Protein AF-A0A7Y7CTR9-F1 (afdb_monomer_lite)

Structure (mmCIF, N/CA/C/O backbone):
data_AF-A0A7Y7CTR9-F1
#
_entry.id   AF-A0A7Y7CTR9-F1
#
loop_
_atom_site.group_PDB
_atom_site.id
_atom_site.type_symbol
_atom_site.label_atom_id
_atom_site.label_alt_id
_atom_site.label_comp_id
_atom_site.label_asym_id
_atom_site.label_entity_id
_atom_site.label_seq_id
_atom_site.pdbx_PDB_ins_co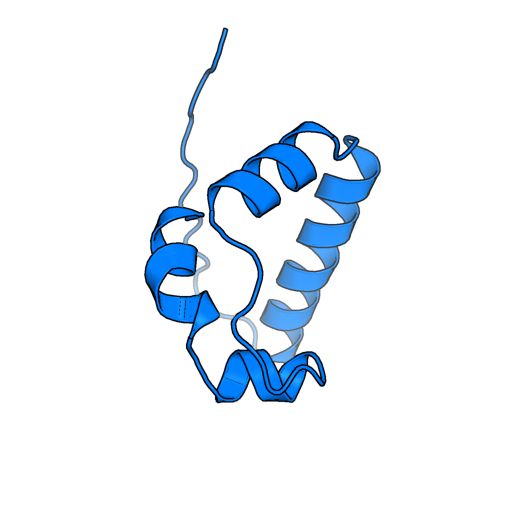de
_atom_site.Cartn_x
_atom_site.Cartn_y
_atom_site.Cartn_z
_atom_site.occupancy
_atom_site.B_iso_or_equiv
_atom_site.auth_seq_id
_atom_site.auth_comp_id
_atom_site.auth_asym_id
_atom_site.auth_atom_id
_atom_site.pdbx_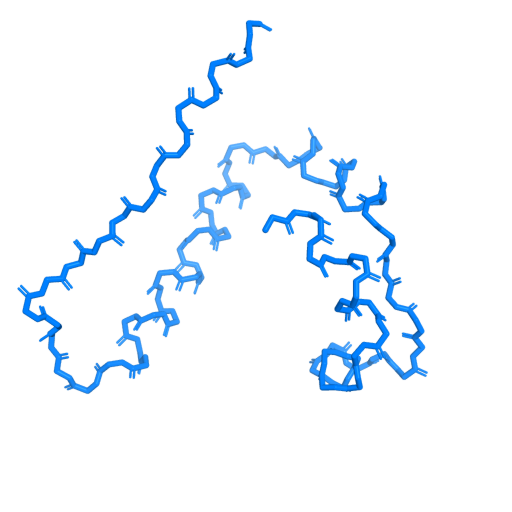PDB_model_num
ATOM 1 N N . ASP A 1 1 ? 8.194 -3.936 7.237 1.00 65.19 1 ASP A N 1
ATOM 2 C CA . ASP A 1 1 ? 9.348 -3.297 6.567 1.00 65.19 1 ASP A CA 1
ATOM 3 C C . ASP A 1 1 ? 9.549 -3.982 5.204 1.00 65.19 1 ASP A C 1
ATOM 5 O O . ASP A 1 1 ? 8.871 -4.961 4.904 1.00 65.19 1 ASP A O 1
ATOM 9 N N . LEU A 1 2 ? 10.412 -3.468 4.327 1.00 69.19 2 LEU A N 1
ATOM 10 C CA . LEU A 1 2 ? 10.783 -4.086 3.049 1.00 69.19 2 LEU A CA 1
ATOM 11 C C . LEU A 1 2 ? 11.283 -5.536 3.200 1.00 69.19 2 LEU A C 1
ATOM 13 O O . LEU A 1 2 ? 11.278 -6.310 2.234 1.00 69.19 2 LEU A O 1
ATOM 17 N N . ASN A 1 3 ? 11.708 -5.916 4.405 1.00 72.00 3 ASN A N 1
ATOM 18 C CA . ASN A 1 3 ? 12.018 -7.291 4.776 1.00 72.00 3 ASN A CA 1
ATOM 19 C C . ASN A 1 3 ? 10.809 -8.243 4.633 1.00 72.00 3 ASN A C 1
ATOM 21 O O . ASN A 1 3 ? 10.985 -9.356 4.135 1.00 72.00 3 ASN A O 1
ATOM 25 N N . ASP A 1 4 ? 9.585 -7.801 4.932 1.00 79.19 4 ASP A N 1
ATOM 26 C CA . ASP A 1 4 ? 8.353 -8.592 4.811 1.00 79.19 4 ASP A CA 1
ATOM 27 C C . ASP A 1 4 ? 8.065 -8.937 3.343 1.00 79.19 4 ASP A C 1
ATOM 29 O O . ASP A 1 4 ? 7.523 -9.997 3.015 1.00 79.19 4 ASP A O 1
ATOM 33 N N . HIS A 1 5 ? 8.514 -8.076 2.423 1.00 82.19 5 HIS A N 1
ATOM 34 C CA . HIS A 1 5 ? 8.362 -8.285 0.986 1.00 82.19 5 HIS A CA 1
ATOM 35 C C . HIS A 1 5 ? 9.157 -9.468 0.432 1.00 82.19 5 HIS A C 1
ATOM 37 O O . HIS A 1 5 ? 8.844 -9.946 -0.662 1.00 82.19 5 HIS A O 1
ATOM 43 N N . SER A 1 6 ? 10.129 -9.991 1.182 1.00 84.00 6 SER A N 1
ATOM 44 C CA . SER A 1 6 ? 10.783 -11.255 0.836 1.00 84.00 6 SER A CA 1
ATOM 45 C C . SER A 1 6 ? 9.791 -12.424 0.797 1.00 84.00 6 SER A C 1
ATOM 47 O O . SER A 1 6 ? 9.898 -13.270 -0.091 1.00 84.00 6 SER A O 1
ATOM 49 N N . HIS A 1 7 ? 8.789 -12.418 1.682 1.00 87.19 7 HIS A N 1
ATOM 50 C CA . HIS A 1 7 ? 7.736 -13.429 1.757 1.00 87.19 7 HIS A CA 1
ATOM 51 C C . HIS A 1 7 ? 6.476 -13.010 0.988 1.00 87.19 7 HIS A C 1
ATOM 53 O O . HIS A 1 7 ? 5.938 -13.797 0.211 1.00 87.19 7 HIS A O 1
ATOM 59 N N . LEU A 1 8 ? 6.033 -11.753 1.128 1.00 89.56 8 LEU A N 1
ATOM 60 C CA . LEU A 1 8 ? 4.777 -11.275 0.525 1.00 89.56 8 LEU A CA 1
ATOM 61 C C . LEU A 1 8 ? 4.769 -11.316 -1.008 1.00 89.56 8 LEU A C 1
ATOM 63 O O . LEU A 1 8 ? 3.707 -11.361 -1.623 1.00 89.56 8 LEU A O 1
ATOM 67 N N . ARG A 1 9 ? 5.937 -11.307 -1.658 1.00 92.50 9 ARG A N 1
ATOM 68 C CA . ARG A 1 9 ? 6.020 -11.356 -3.126 1.00 92.50 9 ARG A CA 1
ATOM 69 C C . ARG A 1 9 ? 5.508 -12.661 -3.743 1.00 92.50 9 ARG A C 1
ATOM 71 O O . ARG A 1 9 ? 5.191 -12.684 -4.935 1.00 92.50 9 ARG A O 1
ATOM 78 N N . ASP A 1 10 ? 5.453 -13.721 -2.943 1.00 94.12 10 ASP A N 1
ATOM 79 C CA . ASP A 1 10 ? 4.951 -15.041 -3.325 1.00 94.12 10 ASP A CA 1
ATOM 80 C C . ASP A 1 10 ? 3.523 -15.293 -2.815 1.00 94.12 10 ASP A C 1
ATOM 82 O O . ASP A 1 10 ? 2.949 -16.341 -3.098 1.00 94.12 10 ASP A O 1
ATOM 86 N N . ASP A 1 11 ? 2.928 -14.331 -2.103 1.00 94.56 11 ASP A N 1
ATOM 87 C CA . ASP A 1 11 ? 1.581 -14.452 -1.558 1.00 94.56 11 ASP A CA 1
ATOM 88 C C . ASP A 1 11 ? 0.513 -14.338 -2.659 1.00 94.56 11 ASP A C 1
ATOM 90 O O . ASP A 1 11 ? 0.452 -13.356 -3.408 1.00 94.56 11 ASP A O 1
ATOM 94 N N . PHE A 1 12 ? -0.359 -15.346 -2.751 1.00 94.56 12 PHE A N 1
ATOM 95 C CA . PHE A 1 12 ? -1.417 -15.389 -3.763 1.00 94.56 12 PHE A CA 1
ATOM 96 C C . PHE A 1 12 ? -2.485 -14.311 -3.559 1.00 94.56 12 PHE A C 1
ATOM 98 O O . PHE A 1 12 ? -3.070 -13.844 -4.537 1.00 94.56 12 PHE A O 1
ATOM 105 N N . GLY A 1 13 ? -2.738 -13.896 -2.316 1.00 93.44 13 GLY A N 1
ATOM 106 C CA . GLY A 1 13 ? -3.660 -12.808 -2.006 1.00 93.44 13 GLY A CA 1
ATOM 107 C C . GLY A 1 13 ? -3.148 -11.484 -2.564 1.00 93.44 13 GLY A C 1
ATOM 108 O O . GLY A 1 13 ? -3.872 -10.806 -3.292 1.00 93.44 13 GLY A O 1
ATOM 109 N N . MET A 1 14 ? -1.875 -11.166 -2.320 1.00 91.50 14 MET A N 1
ATOM 110 C CA . MET A 1 14 ? -1.215 -9.976 -2.865 1.00 91.50 14 MET A CA 1
ATOM 111 C C . MET A 1 14 ? -1.152 -10.004 -4.393 1.00 91.50 14 MET A C 1
ATOM 113 O O . MET A 1 14 ? -1.508 -9.023 -5.045 1.00 91.50 14 MET A O 1
ATOM 117 N N . GLN A 1 15 ? -0.768 -11.139 -4.977 1.00 95.12 15 GLN A N 1
ATOM 118 C CA . GLN A 1 15 ? -0.764 -11.354 -6.428 1.00 95.12 15 GLN A CA 1
ATOM 119 C C . GLN A 1 15 ? -2.148 -11.133 -7.051 1.00 95.12 15 GLN A C 1
ATOM 121 O O . GLN A 1 15 ? -2.280 -10.473 -8.086 1.00 95.12 15 GLN A O 1
ATOM 126 N N . THR A 1 16 ? -3.199 -11.620 -6.392 1.00 95.00 16 THR A N 1
ATOM 127 C CA . THR A 1 16 ? -4.585 -11.427 -6.830 1.00 95.00 16 THR A CA 1
ATOM 128 C C . THR A 1 16 ? -5.031 -9.980 -6.708 1.00 95.00 16 THR A C 1
ATOM 130 O O . THR A 1 16 ? -5.597 -9.442 -7.659 1.00 95.00 16 THR A O 1
ATOM 133 N N . ALA A 1 17 ? -4.727 -9.325 -5.588 1.00 92.25 17 ALA A N 1
ATOM 134 C CA . ALA A 1 17 ? -5.102 -7.938 -5.335 1.00 92.25 17 ALA A CA 1
ATOM 135 C C . ALA A 1 17 ? -4.551 -6.976 -6.399 1.00 92.25 17 ALA A C 1
ATOM 137 O O . ALA A 1 17 ? -5.229 -6.025 -6.782 1.00 92.25 17 ALA A O 1
ATOM 138 N N . VAL A 1 18 ? -3.350 -7.250 -6.919 1.00 92.75 18 VAL A N 1
ATOM 139 C CA . VAL A 1 18 ? -2.709 -6.434 -7.964 1.00 92.75 18 VAL A CA 1
ATOM 140 C C . VAL A 1 18 ? -2.898 -6.988 -9.381 1.00 92.75 18 VAL A C 1
ATOM 142 O O . VAL A 1 18 ? -2.271 -6.502 -10.322 1.00 92.75 18 VAL A O 1
ATOM 145 N N . ASN A 1 19 ? -3.755 -8.001 -9.554 1.00 95.50 19 ASN A N 1
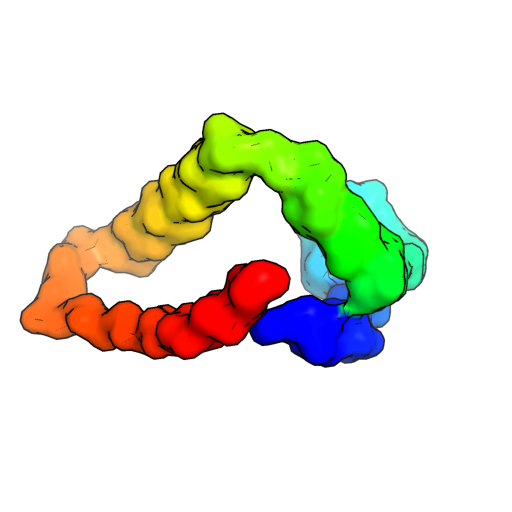ATOM 146 C CA . ASN A 1 19 ? -4.014 -8.678 -10.828 1.00 95.50 19 ASN A CA 1
ATOM 147 C C . ASN A 1 19 ? -2.727 -9.156 -11.541 1.00 95.50 19 ASN A C 1
ATOM 149 O O . ASN A 1 19 ? -2.537 -8.986 -12.751 1.00 95.50 19 ASN A O 1
ATOM 153 N N . ARG A 1 20 ? -1.802 -9.738 -10.770 1.00 93.75 20 ARG A N 1
ATOM 154 C CA . ARG A 1 20 ? -0.560 -10.348 -11.256 1.00 93.75 20 ARG A CA 1
ATOM 155 C C . ARG A 1 20 ? -0.396 -11.735 -10.659 1.00 93.75 20 ARG A C 1
ATOM 157 O O . ARG A 1 20 ? 0.124 -11.873 -9.564 1.00 93.75 20 ARG A O 1
ATOM 164 N N . MET A 1 21 ? -0.761 -12.763 -11.424 1.00 91.19 21 MET A N 1
ATOM 165 C CA . MET A 1 21 ? -0.610 -14.186 -11.060 1.00 91.19 21 MET A CA 1
ATOM 166 C C . MET A 1 21 ? 0.831 -14.694 -11.232 1.00 91.19 21 MET A C 1
ATOM 168 O O . MET A 1 21 ? 1.077 -15.774 -11.765 1.00 91.19 21 MET A O 1
ATOM 172 N N . THR A 1 22 ? 1.802 -13.867 -10.863 1.00 94.06 22 THR A N 1
ATOM 173 C CA . THR A 1 22 ? 3.234 -14.143 -10.973 1.00 94.06 22 THR A CA 1
ATOM 174 C C . THR A 1 22 ? 3.943 -13.550 -9.769 1.00 94.06 22 THR A C 1
ATOM 176 O O . THR A 1 22 ? 3.477 -12.559 -9.210 1.00 94.06 22 THR A O 1
ATOM 179 N N . ARG A 1 23 ? 5.119 -14.085 -9.431 1.00 94.06 23 ARG A N 1
ATOM 180 C CA . ARG A 1 23 ? 5.981 -13.542 -8.372 1.00 94.06 23 ARG A CA 1
ATOM 181 C C . ARG A 1 23 ? 6.170 -12.026 -8.528 1.00 94.06 23 ARG A C 1
ATOM 183 O O . ARG A 1 23 ? 6.582 -11.553 -9.588 1.00 94.06 23 ARG A O 1
ATOM 190 N N . LEU A 1 24 ? 5.897 -11.285 -7.455 1.00 94.69 24 LEU A N 1
ATOM 191 C CA . LEU A 1 24 ? 5.974 -9.823 -7.431 1.00 94.69 24 LEU A CA 1
ATOM 192 C C . LEU A 1 24 ? 7.425 -9.324 -7.286 1.00 94.69 24 LEU A C 1
ATOM 194 O O . LEU A 1 24 ? 8.381 -10.110 -7.180 1.00 94.69 24 LEU A O 1
ATOM 198 N N . ALA A 1 25 ? 7.590 -7.998 -7.307 1.00 92.44 25 ALA A N 1
ATOM 199 C CA . ALA A 1 25 ? 8.877 -7.314 -7.205 1.00 92.44 25 ALA A CA 1
ATOM 200 C C . ALA A 1 25 ? 9.695 -7.767 -5.979 1.00 92.44 25 ALA A C 1
ATOM 202 O O . ALA A 1 25 ? 9.150 -8.119 -4.936 1.00 92.44 25 ALA A O 1
ATOM 203 N N . SER A 1 26 ? 11.023 -7.790 -6.121 1.00 91.25 26 SER A N 1
ATOM 204 C CA . SER A 1 26 ? 11.937 -8.065 -5.009 1.00 91.25 26 SER A CA 1
ATOM 205 C C . SER A 1 26 ? 12.095 -6.850 -4.100 1.00 91.25 26 SER A C 1
ATOM 207 O O . SER A 1 26 ? 11.927 -5.714 -4.544 1.00 91.25 26 SER A O 1
ATOM 209 N N . THR A 1 27 ? 12.562 -7.085 -2.872 1.00 88.62 27 THR A N 1
ATOM 210 C CA . THR A 1 27 ? 12.975 -6.038 -1.925 1.00 88.62 27 THR A CA 1
ATOM 211 C C . THR A 1 27 ? 13.908 -5.003 -2.562 1.00 88.62 27 THR A C 1
ATOM 213 O O . THR A 1 27 ? 13.699 -3.811 -2.402 1.00 88.62 27 THR A O 1
ATOM 216 N N . SER A 1 28 ? 14.882 -5.428 -3.376 1.00 89.75 28 SER A N 1
ATOM 217 C CA . SER A 1 28 ? 15.799 -4.507 -4.068 1.00 89.75 28 SER A CA 1
ATOM 218 C C . SER A 1 28 ? 15.123 -3.599 -5.102 1.00 89.75 28 SER A C 1
ATOM 220 O O . SER A 1 28 ? 15.594 -2.491 -5.340 1.00 89.75 28 SER A O 1
ATOM 222 N N . THR A 1 29 ? 14.045 -4.056 -5.743 1.00 91.25 29 THR A N 1
ATOM 223 C CA . THR A 1 29 ? 13.267 -3.234 -6.679 1.00 91.25 29 THR A CA 1
ATOM 224 C C . THR A 1 29 ? 12.410 -2.229 -5.923 1.00 91.25 29 THR A C 1
ATOM 226 O O . THR A 1 29 ? 12.368 -1.069 -6.317 1.00 91.25 29 THR A O 1
ATOM 229 N N . LEU A 1 30 ? 11.783 -2.654 -4.826 1.00 90.00 30 LEU A N 1
ATOM 230 C CA . LEU A 1 30 ? 10.972 -1.780 -3.981 1.00 90.00 30 LEU A CA 1
ATOM 231 C C . LEU A 1 30 ? 11.816 -0.715 -3.275 1.00 90.00 30 LEU A C 1
ATOM 233 O O . LEU A 1 30 ? 11.434 0.445 -3.282 1.00 90.00 30 LEU A O 1
ATOM 237 N N . TYR A 1 31 ? 13.009 -1.072 -2.796 1.00 88.44 31 TYR A N 1
ATOM 238 C CA . TYR A 1 31 ? 13.950 -0.115 -2.215 1.00 88.44 31 TYR A CA 1
ATOM 239 C C . TYR A 1 31 ? 14.306 1.017 -3.188 1.00 88.44 31 TYR A C 1
ATOM 241 O O . TYR A 1 31 ? 14.270 2.186 -2.826 1.00 88.44 31 TYR A O 1
ATOM 249 N N . ARG A 1 32 ? 14.620 0.688 -4.452 1.00 92.94 32 ARG A N 1
ATOM 250 C CA . ARG A 1 32 ? 14.900 1.716 -5.471 1.00 92.94 32 ARG A CA 1
ATOM 251 C C . ARG A 1 32 ? 13.672 2.567 -5.782 1.00 92.94 32 ARG A C 1
ATOM 253 O O . ARG A 1 32 ? 13.810 3.769 -5.946 1.00 92.94 32 ARG A O 1
ATOM 260 N N . PHE A 1 33 ? 12.495 1.948 -5.844 1.00 90.19 33 PHE A N 1
ATOM 261 C CA . PHE A 1 33 ? 11.242 2.668 -6.054 1.00 90.19 33 PHE A CA 1
ATOM 262 C C . PHE A 1 33 ? 10.967 3.678 -4.929 1.00 90.19 33 PHE A C 1
ATOM 264 O O . PHE A 1 33 ? 10.630 4.822 -5.213 1.00 90.19 33 PHE A O 1
ATOM 271 N N . GLU A 1 34 ? 11.159 3.287 -3.668 1.00 87.75 34 GLU A N 1
ATOM 272 C CA . GLU A 1 34 ? 11.017 4.189 -2.519 1.00 87.75 34 GLU A CA 1
ATOM 273 C C . GLU A 1 34 ? 12.079 5.292 -2.519 1.00 87.75 34 GLU A C 1
ATOM 275 O O . GLU A 1 34 ? 11.763 6.441 -2.228 1.00 87.75 34 GLU A O 1
ATOM 280 N N . ALA A 1 35 ? 13.318 4.975 -2.906 1.00 89.81 35 ALA A N 1
ATOM 281 C CA . ALA A 1 35 ? 14.398 5.956 -3.001 1.00 89.81 35 ALA A CA 1
ATOM 282 C C . ALA A 1 35 ? 14.169 7.018 -4.096 1.00 89.81 35 ALA A C 1
ATOM 284 O O . ALA A 1 35 ? 14.662 8.137 -3.973 1.00 89.81 35 ALA A O 1
ATOM 285 N N . GLU A 1 36 ? 13.441 6.681 -5.164 1.00 92.75 36 GLU A N 1
ATOM 286 C CA . GLU A 1 36 ? 13.068 7.616 -6.237 1.00 92.75 36 GLU A CA 1
ATOM 287 C C . GLU A 1 36 ? 11.775 8.393 -5.937 1.00 92.75 36 GLU A C 1
ATOM 289 O O . GLU A 1 36 ? 11.447 9.342 -6.654 1.00 92.75 36 GLU A O 1
ATOM 294 N N . ALA A 1 37 ? 11.030 8.015 -4.893 1.00 91.81 37 ALA A N 1
ATOM 295 C CA . ALA A 1 37 ? 9.789 8.680 -4.531 1.00 91.81 37 ALA A CA 1
ATOM 296 C C . ALA A 1 37 ? 10.065 10.082 -3.974 1.00 91.81 37 ALA A C 1
ATOM 298 O O . ALA A 1 37 ? 10.823 10.267 -3.020 1.00 91.81 37 ALA A O 1
ATOM 299 N N . ASP A 1 38 ? 9.403 11.089 -4.542 1.00 93.56 38 ASP A N 1
ATOM 300 C CA . ASP A 1 38 ? 9.465 12.432 -3.985 1.00 93.56 38 ASP A CA 1
ATOM 301 C C . ASP A 1 38 ? 8.628 12.551 -2.696 1.00 93.56 38 ASP A C 1
ATOM 303 O O . ASP A 1 38 ? 7.806 11.699 -2.336 1.00 93.56 38 ASP A O 1
ATOM 307 N N . ARG A 1 39 ? 8.824 13.661 -1.979 1.00 90.88 39 ARG A N 1
ATOM 308 C CA . ARG A 1 39 ? 8.113 13.926 -0.723 1.00 90.88 39 ARG A CA 1
ATOM 309 C C . ARG A 1 39 ? 6.591 13.906 -0.893 1.00 90.88 39 ARG A C 1
ATOM 311 O O . ARG A 1 39 ? 5.884 13.531 0.042 1.00 90.88 39 ARG A O 1
ATOM 318 N N . GLN A 1 40 ? 6.083 14.347 -2.041 1.00 94.75 40 GLN A N 1
ATOM 319 C CA . GLN A 1 40 ? 4.648 14.412 -2.286 1.00 94.75 40 GLN A CA 1
ATOM 320 C C . GLN A 1 40 ? 4.071 13.002 -2.448 1.00 94.75 40 GLN A C 1
ATOM 322 O O . GLN A 1 40 ? 3.082 12.680 -1.791 1.00 94.75 40 GLN A O 1
ATOM 327 N N . ALA A 1 41 ? 4.744 12.141 -3.212 1.00 92.81 41 ALA A N 1
ATOM 328 C CA . ALA A 1 41 ? 4.395 10.736 -3.371 1.00 92.81 41 ALA A CA 1
ATOM 329 C C . ALA A 1 41 ? 4.381 9.995 -2.025 1.00 92.81 41 ALA A C 1
ATOM 331 O O . ALA A 1 41 ? 3.432 9.265 -1.735 1.00 92.81 41 ALA A O 1
ATOM 332 N N . ILE A 1 42 ? 5.377 10.239 -1.164 1.00 90.44 42 ILE A N 1
ATOM 333 C CA . ILE A 1 42 ? 5.435 9.648 0.183 1.00 90.44 42 ILE A CA 1
ATOM 334 C C . ILE A 1 42 ? 4.222 10.078 1.016 1.00 90.44 42 ILE A C 1
ATOM 336 O O . ILE A 1 42 ? 3.567 9.239 1.638 1.00 90.44 42 ILE A O 1
ATOM 340 N N . ILE A 1 43 ? 3.889 11.371 1.023 1.00 92.00 43 ILE A N 1
ATOM 341 C CA . ILE A 1 43 ? 2.736 11.893 1.771 1.00 92.00 43 ILE A CA 1
ATOM 342 C C . ILE A 1 43 ? 1.426 11.308 1.246 1.00 92.00 43 ILE A C 1
ATOM 344 O O . ILE A 1 43 ? 0.558 10.935 2.035 1.00 92.00 43 ILE A O 1
ATOM 348 N N . ASP A 1 44 ? 1.265 11.222 -0.070 1.00 95.19 44 ASP A N 1
ATOM 349 C CA . ASP A 1 44 ? 0.034 10.717 -0.668 1.00 95.19 44 ASP A CA 1
ATOM 350 C C . ASP A 1 44 ? -0.140 9.214 -0.426 1.00 95.19 44 ASP A C 1
ATOM 352 O O . ASP A 1 44 ? -1.244 8.779 -0.091 1.00 95.19 44 ASP A O 1
ATOM 356 N N . ALA A 1 45 ? 0.943 8.433 -0.455 1.00 91.12 45 ALA A N 1
ATOM 357 C CA . ALA A 1 45 ? 0.920 7.036 -0.030 1.00 91.12 45 ALA A CA 1
ATOM 358 C C . ALA A 1 45 ? 0.491 6.894 1.444 1.00 91.12 45 ALA A C 1
ATOM 360 O O . ALA A 1 45 ? -0.385 6.086 1.762 1.00 91.12 45 ALA A O 1
ATOM 361 N N . HIS A 1 46 ? 1.029 7.728 2.343 1.00 90.56 46 HIS A N 1
ATOM 362 C CA . HIS A 1 46 ? 0.640 7.723 3.758 1.00 90.56 46 HIS A CA 1
ATOM 363 C C . HIS A 1 46 ? -0.838 8.066 3.965 1.00 90.56 46 HIS A C 1
ATOM 365 O O . HIS A 1 46 ? -1.495 7.436 4.794 1.00 90.56 46 HIS A O 1
ATOM 371 N N . LYS A 1 47 ? -1.393 9.013 3.197 1.00 94.62 47 LYS A N 1
ATOM 372 C CA . LYS A 1 47 ? -2.833 9.319 3.247 1.00 94.62 47 LYS A CA 1
ATOM 373 C C . LYS A 1 47 ? -3.677 8.103 2.884 1.00 94.62 47 LYS A C 1
ATOM 375 O O . LYS A 1 47 ? -4.645 7.820 3.578 1.00 94.62 47 LYS A O 1
ATOM 380 N N . VAL A 1 48 ? -3.296 7.347 1.852 1.00 94.88 48 VAL A N 1
ATOM 381 C CA . VAL A 1 48 ? -4.027 6.129 1.460 1.00 94.88 48 VAL A CA 1
ATOM 382 C C . VAL A 1 48 ? -4.038 5.097 2.591 1.00 94.88 48 VAL A C 1
ATOM 384 O O . VAL A 1 48 ? -5.092 4.516 2.877 1.00 94.88 48 VAL A O 1
ATOM 387 N N . LEU A 1 49 ? -2.896 4.884 3.254 1.00 91.50 49 LEU A N 1
ATOM 388 C CA . LEU A 1 49 ? -2.795 3.979 4.404 1.00 91.50 49 LEU A CA 1
ATOM 389 C C . LEU A 1 49 ? -3.659 4.467 5.574 1.00 91.50 49 LEU A C 1
ATOM 391 O O . LEU A 1 49 ? -4.441 3.695 6.131 1.00 91.50 49 LEU A O 1
ATOM 395 N N . TRP A 1 50 ? -3.574 5.758 5.895 1.00 91.75 50 TRP A N 1
ATOM 396 C CA . TRP A 1 50 ? -4.332 6.383 6.976 1.00 91.75 50 TRP A CA 1
ATOM 397 C C . TRP A 1 50 ? -5.845 6.333 6.744 1.00 91.75 50 TRP A C 1
ATOM 399 O O . TRP A 1 50 ? -6.602 5.911 7.618 1.00 91.75 50 TRP A O 1
ATOM 409 N N . ASP A 1 51 ? -6.300 6.679 5.543 1.00 94.38 51 ASP A N 1
ATOM 410 C CA . ASP A 1 51 ? -7.715 6.640 5.188 1.00 94.38 51 ASP A CA 1
ATOM 411 C C . ASP A 1 51 ? -8.258 5.209 5.222 1.00 94.38 51 ASP A C 1
ATOM 413 O O . ASP A 1 51 ? -9.392 4.970 5.640 1.00 94.38 51 ASP A O 1
ATOM 417 N N . THR A 1 52 ? -7.452 4.233 4.797 1.00 92.94 52 THR A N 1
ATOM 418 C CA . THR A 1 52 ? -7.819 2.813 4.865 1.00 92.94 52 THR A CA 1
ATOM 419 C C . THR A 1 52 ? -7.931 2.341 6.310 1.00 92.94 52 THR A C 1
ATOM 421 O O . THR A 1 52 ? -8.886 1.640 6.642 1.00 92.94 52 THR A O 1
ATOM 424 N N . PHE A 1 53 ? -7.024 2.785 7.183 1.00 91.56 53 PHE A N 1
ATOM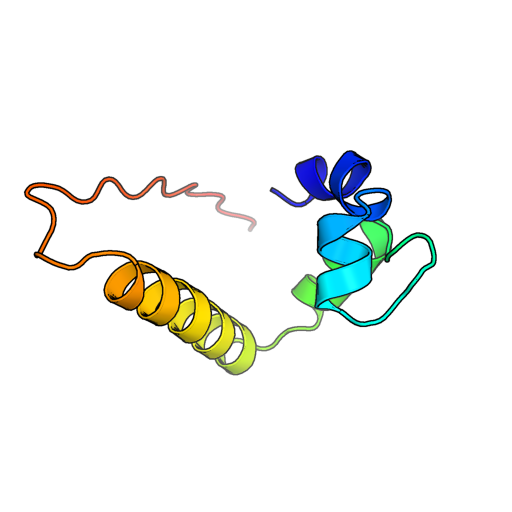 425 C CA . PHE A 1 53 ? -7.098 2.533 8.618 1.00 91.56 53 PHE A CA 1
ATOM 426 C C . PHE A 1 53 ? -8.355 3.145 9.252 1.00 91.56 53 PHE A C 1
ATOM 428 O O . PHE A 1 53 ? -9.058 2.463 9.993 1.00 91.56 53 PHE A O 1
ATOM 435 N N . ILE A 1 54 ? -8.691 4.401 8.941 1.00 91.88 54 ILE A N 1
ATOM 436 C CA . ILE A 1 54 ? -9.920 5.024 9.456 1.00 91.88 54 ILE A CA 1
ATOM 437 C C . ILE A 1 54 ? -11.146 4.238 8.986 1.00 91.88 54 ILE A C 1
ATOM 439 O O . ILE A 1 54 ? -12.015 3.910 9.792 1.00 91.88 54 ILE A O 1
ATOM 443 N N . ARG A 1 55 ? -11.210 3.887 7.695 1.00 94.00 55 ARG A N 1
ATOM 444 C CA . ARG A 1 55 ? -12.342 3.138 7.127 1.00 94.00 55 ARG A CA 1
ATOM 445 C C . ARG A 1 55 ? -12.507 1.739 7.718 1.00 94.00 55 ARG A C 1
ATOM 447 O O . ARG A 1 55 ? -13.629 1.243 7.742 1.00 94.00 55 ARG A O 1
ATOM 454 N N . SER A 1 56 ? -11.434 1.101 8.186 1.00 93.38 56 SER A N 1
ATOM 455 C CA . SER A 1 56 ? -11.526 -0.219 8.819 1.00 93.38 56 SER A CA 1
ATOM 456 C C . SER A 1 56 ? -12.100 -0.174 10.243 1.00 93.38 56 SER A C 1
ATOM 458 O O . SER A 1 56 ? -12.450 -1.222 10.786 1.00 93.38 56 SER A O 1
ATOM 460 N N . HIS A 1 57 ? -12.271 1.018 10.834 1.00 92.94 57 HIS A N 1
ATOM 461 C CA . HIS A 1 57 ? -12.791 1.204 12.187 1.00 92.94 57 HIS A CA 1
ATOM 462 C C . HIS A 1 57 ? -14.182 1.849 12.186 1.00 92.94 57 HIS A C 1
ATOM 464 O O . HIS A 1 57 ? -14.346 3.042 11.950 1.00 92.94 57 HIS A O 1
ATOM 470 N N . ALA A 1 58 ? -15.207 1.074 12.554 1.00 93.50 58 ALA A N 1
ATOM 471 C CA . ALA A 1 58 ? -16.581 1.578 12.669 1.00 93.50 58 ALA A CA 1
ATOM 472 C C . ALA A 1 58 ? -16.769 2.625 13.790 1.00 93.50 58 ALA A C 1
ATOM 474 O O . ALA A 1 58 ? -17.740 3.381 13.780 1.00 93.50 58 ALA A O 1
ATOM 475 N N . LYS A 1 59 ? -15.869 2.651 14.781 1.00 94.94 59 LYS A N 1
ATOM 476 C CA . LYS A 1 59 ? -15.828 3.636 15.870 1.00 94.94 59 LYS A CA 1
ATOM 477 C C . LYS A 1 59 ? -14.377 4.051 16.122 1.00 94.94 59 LYS A C 1
ATOM 479 O O . LYS A 1 59 ? -13.496 3.206 15.956 1.00 94.94 59 LYS A O 1
ATOM 484 N N . PRO A 1 60 ? -14.119 5.292 16.572 1.00 90.44 60 PRO A N 1
ATOM 485 C CA . PRO A 1 60 ? -12.768 5.727 16.903 1.00 90.44 60 PRO A CA 1
ATOM 486 C C . PRO A 1 60 ? -12.119 4.806 17.949 1.00 90.44 60 PRO A C 1
ATOM 488 O O . PRO A 1 60 ? -12.764 4.490 18.956 1.00 90.44 60 PRO A O 1
ATOM 491 N N . PRO A 1 61 ? -10.865 4.369 17.743 1.00 88.88 61 PRO A N 1
ATOM 492 C CA . PRO A 1 61 ? -10.154 3.575 18.732 1.00 88.88 61 PRO A CA 1
ATOM 493 C C . PRO A 1 61 ? -9.839 4.425 19.968 1.00 88.88 61 PRO A C 1
ATOM 495 O O . PRO A 1 61 ? -9.566 5.619 19.869 1.00 88.88 61 PRO A O 1
ATOM 498 N N . ALA A 1 62 ? -9.828 3.799 21.147 1.00 92.38 62 ALA A N 1
ATOM 499 C CA . ALA A 1 62 ? -9.510 4.491 22.399 1.00 92.38 62 ALA A CA 1
ATOM 500 C C . ALA A 1 62 ? -8.044 4.965 22.473 1.00 92.38 62 ALA A C 1
ATOM 502 O O . ALA A 1 62 ? -7.724 5.887 23.219 1.00 92.38 62 ALA A O 1
ATOM 503 N N . LYS A 1 63 ? -7.147 4.322 21.715 1.00 91.44 63 LYS A N 1
ATOM 504 C CA . LYS A 1 63 ? -5.724 4.652 21.638 1.00 91.44 63 LYS A CA 1
ATOM 505 C C . LYS A 1 63 ? -5.193 4.317 20.250 1.00 91.44 63 LYS A C 1
ATOM 507 O O . LYS A 1 63 ? -5.548 3.285 19.688 1.00 91.44 63 LYS A O 1
ATOM 512 N N . ILE A 1 64 ? -4.300 5.162 19.750 1.00 89.12 64 ILE A N 1
ATOM 513 C CA . ILE A 1 64 ? -3.470 4.883 18.579 1.00 89.12 64 ILE 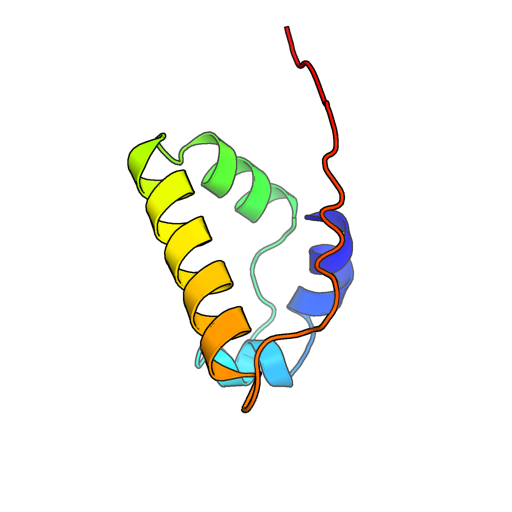A CA 1
ATOM 514 C C . ILE A 1 64 ? -2.029 4.776 19.076 1.00 89.12 64 ILE A C 1
ATOM 516 O O . ILE A 1 64 ? -1.565 5.637 19.823 1.00 89.12 64 ILE A O 1
ATOM 520 N N . ILE A 1 65 ? -1.354 3.685 18.724 1.00 87.00 65 ILE A N 1
ATOM 521 C CA . ILE A 1 65 ? 0.069 3.481 19.001 1.00 87.00 65 ILE A CA 1
ATOM 522 C C . ILE A 1 65 ? 0.777 3.639 17.663 1.00 87.00 65 ILE A C 1
ATOM 524 O O . ILE A 1 65 ? 0.490 2.894 16.731 1.00 87.00 65 ILE A O 1
ATOM 528 N N . LEU A 1 66 ? 1.645 4.641 17.575 1.00 83.75 66 LEU A N 1
ATOM 529 C CA . LEU A 1 66 ? 2.485 4.872 16.411 1.00 83.75 66 LEU A CA 1
ATOM 530 C C . LEU A 1 66 ? 3.869 4.332 16.741 1.00 83.75 66 LEU A C 1
ATOM 532 O O . LEU A 1 66 ? 4.477 4.775 17.716 1.00 83.75 66 LEU A O 1
ATOM 536 N N . ASP A 1 67 ? 4.326 3.371 15.951 1.00 78.44 67 ASP A N 1
ATOM 537 C CA . ASP A 1 67 ? 5.716 2.945 15.975 1.00 78.44 67 ASP A CA 1
ATOM 538 C C . ASP A 1 67 ? 6.488 3.901 15.065 1.00 78.44 67 ASP A C 1
ATOM 540 O O . ASP A 1 67 ? 6.223 3.972 13.863 1.00 78.44 67 ASP A O 1
ATOM 544 N N . PHE A 1 68 ? 7.327 4.744 15.662 1.00 71.75 68 PHE A N 1
ATOM 545 C CA . PHE A 1 68 ? 8.131 5.715 14.932 1.00 71.75 68 PHE A CA 1
ATOM 546 C C . PHE A 1 68 ? 9.582 5.281 15.029 1.00 71.75 68 PHE A C 1
ATOM 548 O O . PHE A 1 68 ? 10.199 5.418 16.086 1.00 71.75 68 PHE A O 1
ATOM 555 N N . ASP A 1 69 ? 10.117 4.776 13.923 1.00 69.00 69 ASP A N 1
ATOM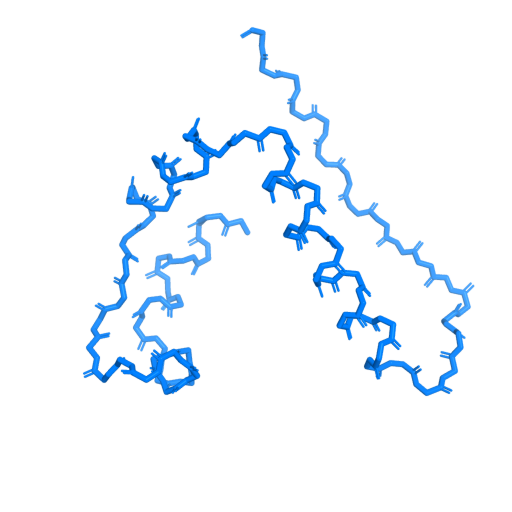 556 C CA . ASP A 1 69 ? 11.534 4.474 13.837 1.00 69.00 69 ASP A CA 1
ATOM 557 C C . ASP A 1 69 ? 12.268 5.770 13.477 1.00 69.00 69 ASP A C 1
ATOM 559 O O . ASP A 1 69 ? 12.172 6.285 12.361 1.00 69.00 69 ASP A O 1
ATOM 563 N N . ALA A 1 70 ? 12.943 6.365 14.463 1.00 58.03 70 ALA A N 1
ATOM 564 C CA . ALA A 1 70 ? 13.756 7.563 14.274 1.00 58.03 70 ALA A CA 1
ATOM 565 C C . ALA A 1 70 ? 15.090 7.174 13.624 1.00 58.03 70 ALA A C 1
ATOM 567 O O . ALA A 1 70 ? 16.158 7.322 14.218 1.00 58.03 70 ALA A O 1
ATOM 568 N N . THR A 1 71 ? 15.035 6.614 12.417 1.00 54.34 71 THR A N 1
ATOM 569 C CA . THR A 1 71 ? 16.237 6.332 11.640 1.00 54.34 71 THR A CA 1
ATOM 570 C C . THR A 1 71 ? 16.721 7.640 11.017 1.00 54.34 71 THR A C 1
ATOM 572 O O . THR A 1 71 ? 16.363 7.990 9.896 1.00 54.34 71 THR A O 1
ATOM 575 N N . ASP A 1 72 ? 17.518 8.390 11.778 1.00 49.28 72 ASP A N 1
ATOM 576 C CA . ASP A 1 72 ? 18.356 9.463 11.243 1.00 49.28 72 ASP A CA 1
ATOM 577 C C . ASP A 1 72 ? 19.386 8.804 10.309 1.00 49.28 72 ASP A C 1
ATOM 579 O O . ASP A 1 72 ? 20.350 8.180 10.762 1.00 49.28 72 ASP A O 1
ATOM 583 N N . MET A 1 73 ? 19.157 8.870 8.996 1.00 46.62 73 MET A N 1
ATOM 584 C CA . MET A 1 73 ? 20.215 8.621 8.018 1.00 46.62 73 MET A CA 1
ATOM 585 C C . MET A 1 73 ? 20.833 9.979 7.653 1.00 46.62 73 MET A C 1
ATOM 587 O O . MET A 1 73 ? 20.113 10.801 7.081 1.00 46.62 73 MET A O 1
ATOM 591 N N . PRO A 1 74 ? 22.102 10.244 8.026 1.00 48.12 74 PRO A N 1
ATOM 592 C CA . PRO A 1 74 ? 22.789 11.494 7.699 1.00 48.12 74 PRO A CA 1
ATOM 593 C C . PRO A 1 74 ? 22.982 11.701 6.192 1.00 48.12 74 PRO A C 1
ATOM 595 O O . PRO A 1 74 ? 23.028 10.696 5.443 1.00 48.12 74 PRO A O 1
#

pLDDT: mean 87.12, std 11.65, range [46.62, 95.5]

Sequence (74 aa):
DLNDHSHLRDDFGMQTAVNRMTRLASTSTLYRFEAEADRQAIIDAHKVLWDTFIRSHAKPPAKIILDFDATDMP

Foldseek 3Di:
DLVVLVPCQCDPVNCVVVVHPDRHDHSVVVVVVVVPDDPVNVVVVVVVVVVVVVVVDPDDDPDDDDDDDPPPDD

Radius of gyration: 15.21 Å; chains: 1; bounding box: 39×30×34 Å

Secondary structure (DSSP, 8-state):
-TTTHHHHTT-HHHHHHTT--S----HHHHHHHHHH--HHHHHHHHHHHHHHHHHH-SS--S------------